Protein AF-A0A0C2G3R5-F1 (afdb_monomer)

Radius of gyration: 17.27 Å; Cα contacts (8 Å, |Δi|>4): 329; chains: 1; bounding box: 40×36×44 Å

Mean predicted aligned error: 4.98 Å

Structure (mmCIF, N/CA/C/O backbone):
data_AF-A0A0C2G3R5-F1
#
_entry.id   AF-A0A0C2G3R5-F1
#
loop_
_atom_site.group_PDB
_atom_site.id
_atom_site.type_symbol
_atom_site.label_atom_id
_atom_site.label_alt_id
_atom_site.label_comp_id
_atom_site.label_asym_id
_atom_site.label_entity_id
_atom_site.label_seq_id
_atom_site.pdbx_PDB_ins_code
_atom_site.Cartn_x
_atom_site.Cartn_y
_atom_site.Cartn_z
_atom_site.occupancy
_atom_site.B_iso_or_equiv
_atom_site.auth_seq_id
_atom_site.auth_comp_id
_atom_site.auth_asym_id
_atom_site.auth_atom_id
_atom_site.pdbx_PDB_model_num
ATOM 1 N N . LYS A 1 1 ? -15.998 -5.577 14.476 1.00 78.06 1 LYS A N 1
ATOM 2 C CA . LYS A 1 1 ? -16.628 -5.093 13.221 1.00 78.06 1 LYS A CA 1
ATOM 3 C C . LYS A 1 1 ? -17.111 -3.684 13.505 1.00 78.06 1 LYS A C 1
ATOM 5 O O . LYS A 1 1 ? -17.835 -3.526 14.476 1.00 78.06 1 LYS A O 1
ATOM 10 N N . ILE A 1 2 ? -16.675 -2.703 12.723 1.00 88.25 2 ILE A N 1
ATOM 11 C CA . ILE A 1 2 ? -17.087 -1.300 12.835 1.00 88.25 2 ILE A CA 1
ATOM 12 C C . ILE A 1 2 ? -17.845 -0.953 11.552 1.00 88.25 2 ILE A C 1
ATOM 14 O O . ILE A 1 2 ? -17.396 -1.318 10.465 1.00 88.25 2 ILE A O 1
ATOM 18 N N . THR A 1 3 ? -19.004 -0.310 11.673 1.00 92.25 3 THR A N 1
ATOM 19 C CA . THR A 1 3 ? -19.768 0.191 10.521 1.00 92.25 3 THR A CA 1
ATOM 20 C C . THR A 1 3 ? -19.344 1.626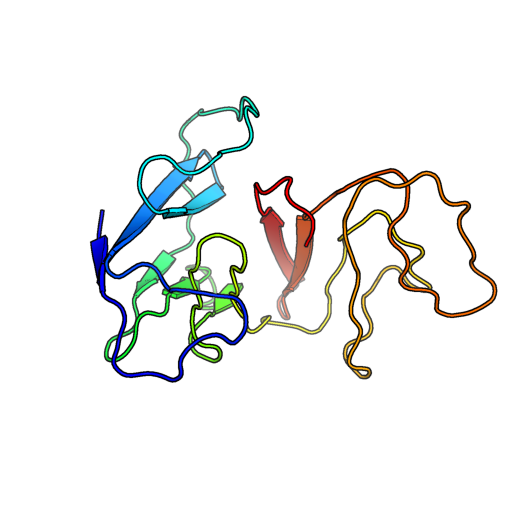 10.251 1.00 92.25 3 THR A C 1
ATOM 22 O O . THR A 1 3 ? -19.385 2.461 11.150 1.00 92.25 3 THR A O 1
ATOM 25 N N . LEU A 1 4 ? -18.937 1.906 9.018 1.00 91.94 4 LEU A N 1
ATOM 26 C CA . LEU A 1 4 ? -18.517 3.225 8.568 1.00 91.94 4 LEU A CA 1
ATOM 27 C C . LEU A 1 4 ? -19.568 3.783 7.620 1.00 91.94 4 LEU A C 1
ATOM 29 O O . LEU A 1 4 ? -20.083 3.071 6.756 1.00 91.94 4 LEU A O 1
ATOM 33 N N . ARG A 1 5 ? -19.864 5.070 7.776 1.00 92.19 5 ARG A N 1
ATOM 34 C CA . ARG A 1 5 ? -20.800 5.800 6.925 1.00 92.19 5 ARG A CA 1
ATOM 35 C C . ARG A 1 5 ? -20.056 6.861 6.148 1.00 92.19 5 ARG A C 1
ATOM 37 O O . ARG A 1 5 ? -19.157 7.508 6.688 1.00 92.19 5 ARG A O 1
ATOM 44 N N . LYS A 1 6 ? -20.447 7.049 4.890 1.00 89.38 6 LYS A N 1
ATOM 45 C CA . LYS A 1 6 ? -19.892 8.119 4.067 1.00 89.38 6 LYS A CA 1
ATOM 46 C C . LYS A 1 6 ? -20.163 9.474 4.731 1.00 89.38 6 LYS A C 1
ATOM 48 O O . LYS A 1 6 ? -21.294 9.766 5.114 1.00 89.38 6 LYS A O 1
ATOM 53 N N . ASN A 1 7 ? -19.127 10.298 4.859 1.00 89.31 7 ASN A N 1
ATOM 54 C CA . ASN A 1 7 ? -19.266 11.677 5.316 1.00 89.31 7 ASN A CA 1
ATOM 55 C C . ASN A 1 7 ? -19.792 12.588 4.185 1.00 89.31 7 ASN A C 1
ATOM 57 O O . ASN A 1 7 ? -19.931 12.176 3.032 1.00 89.31 7 ASN A O 1
ATOM 61 N N . ASN A 1 8 ? -20.025 13.864 4.497 1.00 86.81 8 ASN A N 1
ATOM 62 C CA . ASN A 1 8 ? -20.408 14.884 3.510 1.00 86.81 8 ASN A CA 1
ATOM 63 C C . ASN A 1 8 ? -19.211 15.396 2.678 1.00 86.81 8 ASN A C 1
ATOM 65 O O . ASN A 1 8 ? -19.216 16.535 2.215 1.00 86.81 8 ASN A O 1
ATOM 69 N N . GLY A 1 9 ? -18.164 14.579 2.527 1.00 81.75 9 GLY A N 1
ATOM 70 C CA . GLY A 1 9 ? -16.986 14.895 1.731 1.00 81.75 9 GLY A CA 1
ATOM 71 C C . GLY A 1 9 ? -17.272 14.947 0.224 1.00 81.75 9 GLY A C 1
ATOM 72 O O . GLY A 1 9 ? -18.385 14.643 -0.225 1.00 81.75 9 GLY A O 1
ATOM 73 N N . PRO A 1 10 ? -16.266 15.330 -0.581 1.00 81.50 10 PRO A N 1
ATOM 74 C CA . PRO A 1 10 ? -16.405 15.412 -2.029 1.00 81.50 10 PRO A CA 1
ATOM 75 C C . PRO A 1 10 ? -16.841 14.068 -2.627 1.00 81.50 10 PRO A C 1
ATOM 77 O O . PRO A 1 10 ? -16.466 12.995 -2.154 1.00 81.50 10 PRO A O 1
ATOM 80 N N . LYS A 1 11 ? -17.656 14.129 -3.685 1.00 80.38 11 LYS A N 1
ATOM 81 C CA . LYS A 1 11 ? -18.039 12.939 -4.455 1.00 80.38 11 LYS A CA 1
ATOM 82 C C . LYS A 1 11 ? -16.835 12.446 -5.255 1.00 80.38 11 LYS A C 1
ATOM 84 O O . LYS A 1 11 ? -16.093 13.263 -5.799 1.00 80.38 11 LYS A O 1
ATOM 89 N N . ASN A 1 12 ? -16.668 11.129 -5.357 1.00 83.12 12 ASN A N 1
ATOM 90 C CA . ASN A 1 12 ? -15.684 10.578 -6.282 1.00 83.12 12 ASN A CA 1
ATOM 91 C C . ASN A 1 12 ? -16.124 10.843 -7.750 1.00 83.12 12 ASN A C 1
ATOM 93 O O . ASN A 1 12 ? -17.327 10.913 -8.022 1.00 83.12 12 ASN A O 1
ATOM 97 N N . PRO A 1 13 ? -15.185 10.993 -8.699 1.00 80.94 13 PRO A N 1
ATOM 98 C CA . PRO A 1 13 ? -15.502 11.254 -10.107 1.00 80.94 13 PRO A CA 1
ATOM 99 C C . PRO A 1 13 ? -15.892 10.013 -10.940 1.00 80.94 13 PRO A C 1
ATOM 101 O O . PRO A 1 13 ? -16.225 10.165 -12.112 1.00 80.94 13 PRO A O 1
ATOM 104 N N . TRP A 1 14 ? -15.874 8.801 -10.377 1.00 84.62 14 TRP A N 1
ATOM 105 C CA . TRP A 1 14 ? -16.023 7.525 -11.100 1.00 84.62 14 TRP A CA 1
ATOM 106 C C . TRP A 1 14 ? -17.321 6.755 -10.801 1.00 84.62 14 TRP A C 1
ATOM 108 O O . TRP A 1 14 ? -17.512 5.657 -11.324 1.00 84.62 14 TRP A O 1
ATOM 118 N N . GLY A 1 15 ? -18.234 7.307 -9.996 1.00 82.50 15 GLY A N 1
ATOM 119 C CA . GLY A 1 15 ? -19.555 6.722 -9.763 1.00 82.50 15 GLY A CA 1
ATOM 120 C C . GLY A 1 15 ? -20.127 6.992 -8.375 1.00 82.50 15 GLY A C 1
ATOM 121 O O . GLY A 1 15 ? -19.687 7.878 -7.645 1.00 82.50 15 GLY A O 1
ATOM 122 N N . GLN A 1 16 ? -21.145 6.218 -8.002 1.00 88.00 16 GLN A N 1
ATOM 123 C CA . GLN A 1 16 ? -21.774 6.326 -6.691 1.00 88.00 16 GLN A CA 1
ATOM 124 C C . GLN A 1 16 ? -20.922 5.632 -5.618 1.00 88.00 16 GLN A C 1
ATOM 126 O O . GLN A 1 16 ? -20.550 4.467 -5.752 1.00 88.00 16 GLN A O 1
ATOM 131 N N . ASP A 1 17 ? -20.620 6.363 -4.545 1.00 88.69 17 ASP A N 1
ATOM 132 C CA . ASP A 1 17 ? -19.994 5.804 -3.346 1.00 88.69 17 ASP A CA 1
ATOM 133 C C . ASP A 1 17 ? -20.962 4.895 -2.584 1.00 88.69 17 ASP A C 1
ATOM 135 O O . ASP A 1 17 ? -22.173 5.138 -2.553 1.00 88.69 17 ASP A O 1
ATOM 139 N N . TYR A 1 18 ? -20.413 3.903 -1.888 1.00 90.19 18 TYR A N 1
ATOM 140 C CA . TYR A 1 18 ? -21.188 3.128 -0.927 1.00 90.19 18 TYR A CA 1
ATOM 141 C C . TYR A 1 18 ? -21.602 4.004 0.261 1.00 90.19 18 TYR A C 1
ATOM 143 O O . TYR A 1 18 ? -20.793 4.745 0.821 1.00 90.19 18 TYR A O 1
ATOM 151 N N . GLY A 1 19 ? -22.877 3.918 0.655 1.00 88.19 19 GLY A N 1
ATOM 152 C CA . GLY A 1 19 ? -23.398 4.650 1.814 1.00 88.19 19 GLY A CA 1
ATOM 153 C C . GLY A 1 19 ? -22.888 4.089 3.143 1.00 88.19 19 GLY A C 1
ATOM 154 O O . GLY A 1 19 ? -22.539 4.854 4.044 1.00 88.19 19 GLY A O 1
ATOM 155 N N . GLU A 1 20 ? -22.797 2.760 3.232 1.00 93.38 20 GLU A N 1
ATOM 156 C CA . GLU A 1 20 ? -22.275 2.035 4.388 1.00 93.38 20 GLU A CA 1
ATOM 157 C C . GLU A 1 20 ? -21.224 1.012 3.944 1.00 93.38 20 GLU A C 1
ATOM 159 O O . GLU A 1 20 ? -21.411 0.291 2.962 1.00 93.38 20 GLU A O 1
ATOM 164 N N . ILE A 1 21 ? -20.117 0.953 4.682 1.00 94.94 21 ILE A N 1
ATOM 165 C CA . ILE A 1 21 ? -19.050 -0.041 4.522 1.00 94.94 21 ILE A CA 1
ATOM 166 C C . ILE A 1 21 ? -18.646 -0.571 5.900 1.00 94.94 21 ILE A C 1
ATOM 168 O O . ILE A 1 21 ? -18.960 0.018 6.936 1.00 94.94 21 ILE A O 1
ATOM 172 N N . TYR A 1 22 ? -17.924 -1.683 5.932 1.00 95.25 22 TYR A N 1
ATOM 173 C CA . TYR A 1 22 ? -17.529 -2.351 7.165 1.00 95.25 22 TYR A CA 1
ATOM 174 C C . TYR A 1 22 ? -16.019 -2.440 7.287 1.00 95.25 22 TYR A C 1
ATOM 176 O O . TYR A 1 22 ? -15.317 -2.785 6.340 1.00 95.25 22 TYR A O 1
ATOM 184 N N . PHE A 1 23 ? -15.538 -2.212 8.501 1.00 94.12 23 PHE A N 1
ATOM 185 C CA . PHE A 1 23 ? -14.148 -2.375 8.887 1.00 94.12 23 PHE A CA 1
ATOM 186 C C . PHE A 1 23 ? -14.000 -3.535 9.873 1.00 94.12 23 PHE A C 1
ATOM 188 O O . PHE A 1 23 ? -14.761 -3.680 10.843 1.00 94.12 23 PHE A O 1
ATOM 195 N N . LYS A 1 24 ? -13.025 -4.404 9.614 1.00 92.75 24 LYS A N 1
ATOM 196 C CA . LYS A 1 24 ? -12.669 -5.533 10.473 1.00 92.75 24 LYS A CA 1
ATOM 197 C C . LYS A 1 24 ? -11.153 -5.673 10.520 1.00 92.75 24 LYS A C 1
ATOM 199 O O . LYS A 1 24 ? -10.494 -5.595 9.490 1.00 92.75 24 LYS A O 1
ATOM 204 N N . SER A 1 25 ? -10.634 -5.963 11.705 1.00 90.50 25 SER A N 1
ATOM 205 C CA . SER A 1 25 ? -9.269 -6.428 11.906 1.00 90.50 25 SER A CA 1
ATOM 206 C C . SER A 1 25 ? -9.269 -7.830 12.516 1.00 90.50 25 SER A C 1
ATOM 208 O O . SER A 1 25 ? -10.212 -8.232 13.206 1.00 90.50 25 SER A O 1
ATOM 210 N N . SER A 1 26 ? -8.233 -8.600 12.212 1.00 87.62 26 SER A N 1
ATOM 211 C CA . SER A 1 26 ? -7.969 -9.920 12.789 1.00 87.62 26 SER A CA 1
ATOM 212 C C . SER A 1 26 ? -6.481 -10.228 12.711 1.00 87.62 26 SER A C 1
ATOM 214 O O . SER A 1 26 ? -5.800 -9.738 11.816 1.00 87.62 26 SER A O 1
ATOM 216 N N . PHE A 1 27 ? -5.978 -11.065 13.610 1.00 83.31 27 PHE A N 1
ATOM 217 C CA . PHE A 1 27 ? -4.602 -11.549 13.544 1.00 83.31 27 PHE A CA 1
ATOM 218 C C . PHE A 1 27 ? -4.544 -12.877 12.788 1.00 83.31 27 PHE A C 1
ATOM 220 O O . PHE A 1 27 ? -5.339 -13.781 13.043 1.00 83.31 27 PHE A O 1
ATOM 227 N N . ILE A 1 28 ? -3.610 -12.972 11.845 1.00 77.62 28 ILE A N 1
ATOM 228 C CA . ILE A 1 28 ? -3.265 -14.186 11.109 1.00 77.62 28 ILE A CA 1
ATOM 229 C C . ILE A 1 28 ? -1.792 -14.433 11.384 1.00 77.62 28 ILE A C 1
ATOM 231 O O . ILE A 1 28 ? -0.914 -13.830 10.769 1.00 77.62 28 ILE A O 1
ATOM 235 N N . GLY A 1 29 ? -1.491 -15.279 12.356 1.00 76.50 29 GLY A N 1
ATOM 236 C CA . GLY A 1 29 ? -0.108 -15.416 12.768 1.00 76.50 29 GLY A CA 1
ATOM 237 C C . GLY A 1 29 ? 0.470 -14.098 13.323 1.00 76.50 29 GLY A C 1
ATOM 238 O O . GLY A 1 29 ? -0.210 -13.293 13.951 1.00 76.50 29 GLY A O 1
ATOM 239 N N . LYS A 1 30 ? 1.722 -13.804 12.966 1.00 76.81 30 LYS A N 1
ATOM 240 C CA . LYS A 1 30 ? 2.369 -12.510 13.246 1.00 76.81 30 LYS A CA 1
ATOM 241 C C . LYS A 1 30 ? 1.880 -11.369 12.338 1.00 76.81 30 LYS A C 1
ATOM 243 O O . LYS A 1 30 ? 2.458 -10.286 12.360 1.00 76.81 30 LYS A O 1
ATOM 248 N N . THR A 1 31 ? 0.850 -11.595 11.527 1.00 84.62 31 THR A N 1
ATOM 249 C CA . THR A 1 31 ? 0.325 -10.622 10.569 1.00 84.62 31 THR A CA 1
ATOM 250 C C . THR A 1 31 ? -0.980 -10.027 11.080 1.00 84.62 31 THR A C 1
ATOM 252 O O . THR A 1 31 ? -1.926 -10.740 11.411 1.00 84.62 31 THR A O 1
ATOM 255 N N . LEU A 1 32 ? -1.058 -8.699 11.103 1.00 89.38 32 LEU A N 1
ATOM 256 C CA . LEU A 1 32 ? -2.319 -7.991 11.282 1.00 89.38 32 LEU A CA 1
ATOM 257 C C . LEU A 1 32 ? -3.047 -7.935 9.933 1.00 89.38 32 LEU A C 1
ATOM 259 O O . LEU A 1 32 ? -2.568 -7.313 8.987 1.00 89.38 32 LEU A O 1
ATOM 263 N N . ASN A 1 33 ? -4.207 -8.577 9.843 1.00 90.62 33 ASN A N 1
ATOM 264 C CA . ASN A 1 33 ? -5.102 -8.457 8.702 1.00 90.62 33 ASN A CA 1
ATOM 265 C C . ASN A 1 33 ? -6.132 -7.357 8.974 1.00 90.62 33 ASN A C 1
ATOM 267 O O . ASN A 1 33 ? -6.860 -7.408 9.966 1.00 90.62 33 ASN A O 1
ATOM 271 N N . VAL A 1 34 ? -6.195 -6.379 8.075 1.00 92.69 34 VAL A N 1
ATOM 272 C CA . VAL A 1 34 ? -7.187 -5.303 8.082 1.00 92.69 34 VAL A CA 1
ATOM 273 C C . VAL A 1 34 ? -8.003 -5.403 6.802 1.00 92.69 34 VAL A C 1
ATOM 275 O O . VAL A 1 34 ? -7.444 -5.503 5.712 1.00 92.69 34 VAL A O 1
ATOM 278 N N . LYS A 1 35 ? -9.330 -5.372 6.931 1.00 94.00 35 LYS A N 1
ATOM 279 C CA . LYS A 1 35 ? -10.266 -5.493 5.816 1.00 94.00 35 LYS A CA 1
ATOM 280 C C . LYS A 1 35 ? -11.329 -4.401 5.881 1.00 94.00 35 LYS A C 1
ATOM 282 O O . LYS A 1 35 ? -12.049 -4.286 6.875 1.00 94.00 35 LYS A O 1
ATOM 287 N N . ILE A 1 36 ? -11.455 -3.660 4.780 1.00 95.25 36 ILE A N 1
ATOM 288 C CA . ILE A 1 36 ? -12.557 -2.733 4.500 1.00 95.25 36 ILE A CA 1
ATOM 289 C C . ILE A 1 36 ? -13.393 -3.348 3.378 1.00 95.25 36 ILE A C 1
ATOM 291 O O . ILE A 1 36 ? -12.862 -3.641 2.306 1.00 95.25 36 ILE A O 1
ATOM 295 N N . TYR A 1 37 ? -14.681 -3.581 3.616 1.00 95.12 37 TYR A N 1
ATOM 296 C CA . TYR A 1 37 ? -15.544 -4.283 2.665 1.00 95.12 37 TYR A CA 1
ATOM 297 C C . TYR A 1 37 ? -16.977 -3.749 2.657 1.00 95.12 37 TYR A C 1
ATOM 299 O O . TYR A 1 37 ? -17.467 -3.242 3.663 1.00 95.12 37 TYR A O 1
ATOM 307 N N . ALA A 1 38 ? -17.655 -3.915 1.524 1.00 94.44 38 ALA A N 1
ATOM 308 C CA . ALA A 1 38 ? -19.110 -3.855 1.411 1.00 94.44 38 ALA A CA 1
ATOM 309 C C . ALA A 1 38 ? -19.645 -5.265 1.109 1.00 94.44 38 ALA A C 1
ATOM 311 O O . ALA A 1 38 ? -18.880 -6.149 0.715 1.00 94.44 38 ALA A O 1
ATOM 312 N N . GLU A 1 39 ? -20.939 -5.498 1.320 1.00 91.94 39 GLU A N 1
ATOM 313 C CA . GLU A 1 39 ? -21.539 -6.809 1.047 1.00 91.94 39 GLU A CA 1
ATOM 314 C C . GLU A 1 39 ? -21.504 -7.147 -0.449 1.00 91.94 39 GLU A C 1
ATOM 316 O O . GLU A 1 39 ? -21.560 -6.260 -1.301 1.00 91.94 39 GLU A O 1
ATOM 321 N N . ASN A 1 40 ? -21.423 -8.444 -0.760 1.00 90.44 40 ASN A N 1
ATOM 322 C CA . ASN A 1 40 ? -21.496 -8.990 -2.121 1.00 90.44 40 ASN A CA 1
ATOM 323 C C . ASN A 1 40 ? -20.435 -8.462 -3.105 1.00 90.44 40 ASN A C 1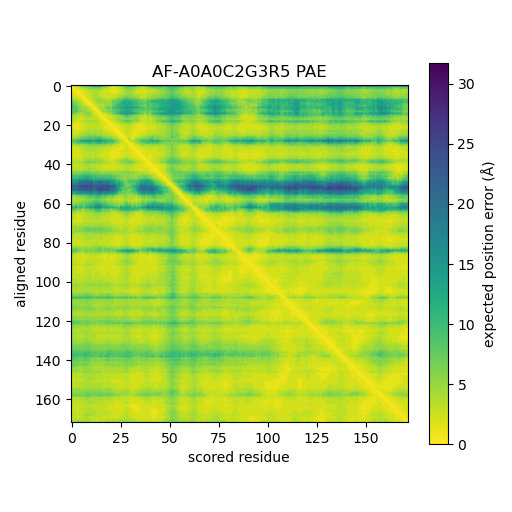
ATOM 325 O O . ASN A 1 40 ? -20.644 -8.493 -4.317 1.00 90.44 40 ASN A O 1
ATOM 329 N N . ARG A 1 41 ? -19.285 -7.988 -2.610 1.00 94.06 41 ARG A N 1
ATOM 330 C CA . ARG A 1 41 ? -18.143 -7.631 -3.460 1.00 94.06 41 ARG A CA 1
ATOM 331 C C . ARG A 1 41 ? -17.261 -8.840 -3.744 1.00 94.06 41 ARG A C 1
ATOM 333 O O . ARG A 1 41 ? -17.163 -9.759 -2.936 1.00 94.06 41 ARG A O 1
ATOM 340 N N . PHE A 1 42 ? -16.601 -8.810 -4.897 1.00 95.56 42 PHE A N 1
ATOM 341 C CA . PHE A 1 42 ? -15.611 -9.815 -5.259 1.00 95.56 42 PHE A CA 1
ATOM 342 C C . PHE A 1 42 ? -14.434 -9.804 -4.274 1.00 95.56 42 PHE A C 1
ATOM 344 O O . PHE A 1 42 ? -13.872 -8.749 -3.973 1.00 95.56 42 PHE A O 1
ATOM 351 N N . GLU A 1 43 ? -14.041 -10.993 -3.825 1.00 94.81 43 GLU A N 1
ATOM 352 C CA . GLU A 1 43 ? -12.843 -11.228 -3.026 1.00 94.81 43 GLU A CA 1
ATOM 353 C C . GLU A 1 43 ? -11.976 -12.276 -3.732 1.00 94.81 43 GLU A C 1
ATOM 355 O O . GLU A 1 43 ? -12.512 -13.306 -4.153 1.00 94.81 43 GLU A O 1
ATOM 360 N N . PRO A 1 44 ? -10.655 -12.053 -3.870 1.00 94.12 44 PRO A N 1
ATOM 361 C CA . PRO A 1 44 ? -9.780 -13.035 -4.495 1.00 94.12 44 PRO A CA 1
ATOM 362 C C . PRO A 1 44 ? -9.850 -14.391 -3.767 1.00 94.12 44 PRO A C 1
ATOM 364 O O . PRO A 1 44 ? -9.629 -14.431 -2.552 1.00 94.12 44 PRO A O 1
ATOM 367 N N . PRO A 1 45 ? -10.114 -15.509 -4.472 1.00 92.12 45 PRO A N 1
ATOM 368 C CA . PRO A 1 45 ? -10.206 -16.838 -3.870 1.00 92.12 45 PRO A CA 1
ATOM 369 C C . PRO A 1 45 ? -8.806 -17.416 -3.606 1.00 92.12 45 PRO A C 1
ATOM 371 O O . PRO A 1 45 ? -8.399 -18.407 -4.208 1.00 92.12 45 PRO A O 1
ATOM 374 N N . LEU A 1 46 ? -8.042 -16.769 -2.723 1.00 87.06 46 LEU A N 1
ATOM 375 C CA . LEU A 1 46 ? -6.690 -17.181 -2.353 1.00 87.06 46 LEU A CA 1
ATOM 376 C C . LEU A 1 46 ? -6.703 -17.830 -0.958 1.00 87.06 46 LEU A C 1
ATOM 378 O O . LEU A 1 46 ? -6.972 -17.136 0.027 1.00 87.06 46 LEU A O 1
ATOM 382 N N . PRO A 1 47 ? -6.401 -19.136 -0.832 1.00 83.62 47 PRO A N 1
ATOM 383 C CA . PRO A 1 47 ? -6.304 -19.779 0.471 1.00 83.62 47 PRO A CA 1
ATOM 384 C C . PRO A 1 47 ? -5.050 -19.284 1.199 1.00 83.62 47 PRO A C 1
ATOM 386 O O . PRO A 1 47 ? -3.930 -19.677 0.877 1.00 83.62 47 PRO A O 1
ATOM 389 N N . LEU A 1 48 ? -5.236 -18.414 2.192 1.00 81.12 48 LEU A N 1
ATOM 390 C CA . LEU A 1 48 ? -4.163 -17.981 3.085 1.00 81.12 48 LEU A CA 1
ATOM 391 C C . LEU A 1 48 ? -4.117 -18.872 4.338 1.00 81.12 48 LEU A C 1
ATOM 393 O O . LEU A 1 48 ? -5.169 -19.253 4.861 1.00 81.12 48 LEU A O 1
ATOM 397 N N . PRO A 1 49 ? -2.918 -19.222 4.840 1.00 74.75 49 PRO A N 1
ATOM 398 C CA . PRO A 1 49 ? -2.786 -20.022 6.051 1.00 74.75 49 PRO A CA 1
ATOM 399 C C . PRO A 1 49 ? -3.343 -19.258 7.259 1.00 74.75 49 PRO A C 1
ATOM 401 O O . PRO A 1 49 ? -2.836 -18.205 7.629 1.00 74.75 49 PRO A O 1
ATOM 404 N N . ASN A 1 50 ? -4.367 -19.821 7.902 1.00 66.50 50 ASN A N 1
ATOM 405 C CA . ASN A 1 50 ? -5.085 -19.208 9.026 1.00 66.50 50 ASN A CA 1
ATOM 406 C C . ASN A 1 50 ? -4.592 -19.705 10.394 1.00 66.50 50 ASN A C 1
ATOM 408 O O . ASN A 1 50 ? -5.396 -19.920 11.298 1.00 66.50 50 ASN A O 1
ATOM 412 N N . ILE A 1 51 ? -3.286 -19.938 10.554 1.00 69.69 51 ILE A N 1
ATOM 413 C CA . ILE A 1 51 ? -2.736 -20.419 11.829 1.00 69.69 51 ILE A CA 1
ATOM 414 C C . ILE A 1 51 ? -2.562 -19.215 12.769 1.00 69.69 51 ILE A C 1
ATOM 416 O O . ILE A 1 51 ? -1.730 -18.348 12.483 1.00 69.69 51 ILE A O 1
ATOM 420 N N . PRO A 1 52 ? -3.314 -19.121 13.882 1.00 57.00 52 PRO A N 1
ATOM 421 C CA . PRO A 1 52 ? -3.216 -17.985 14.787 1.00 57.00 52 PRO A CA 1
ATOM 422 C C . PRO A 1 52 ? -1.887 -18.028 15.548 1.00 57.00 52 PRO A C 1
ATOM 424 O O . PRO A 1 52 ? -1.559 -19.007 16.211 1.00 57.00 52 PRO A O 1
ATOM 427 N N . THR A 1 53 ? -1.131 -16.942 15.464 1.00 59.19 53 THR A N 1
ATOM 428 C CA . THR A 1 53 ? -0.094 -16.548 16.423 1.00 59.19 53 THR A CA 1
ATOM 429 C C . THR A 1 53 ? -0.322 -15.066 16.717 1.00 59.19 53 THR A C 1
ATOM 431 O O . THR A 1 53 ? -1.241 -14.466 16.159 1.00 59.19 53 THR A O 1
ATOM 434 N N . GLU A 1 54 ? 0.426 -14.483 17.643 1.00 64.06 54 GLU A N 1
ATOM 435 C CA . GLU A 1 54 ? 0.212 -13.097 18.057 1.00 64.06 54 GLU A CA 1
ATOM 436 C C . GLU A 1 54 ? 1.224 -12.172 17.367 1.00 64.06 54 GLU A C 1
ATOM 438 O O . GLU A 1 54 ? 2.430 -12.440 17.362 1.00 64.06 54 GLU A O 1
ATOM 443 N N . SER A 1 55 ? 0.739 -11.070 16.784 1.00 70.88 55 SER A N 1
ATOM 444 C CA . SER A 1 55 ? 1.583 -9.915 16.464 1.00 70.88 55 SER A CA 1
ATOM 445 C C . SER A 1 55 ? 1.640 -8.982 17.670 1.00 70.88 55 SER A C 1
ATOM 447 O O . SER A 1 55 ? 0.661 -8.832 18.398 1.00 70.88 55 SER A O 1
ATOM 449 N N . SER A 1 56 ? 2.779 -8.324 17.868 1.00 77.56 56 SER A N 1
ATOM 450 C CA . SER A 1 56 ? 2.926 -7.281 18.884 1.00 77.56 56 SER A CA 1
ATOM 451 C C . SER A 1 56 ? 2.479 -5.900 18.397 1.00 77.56 56 SER A C 1
ATOM 453 O O . SER A 1 56 ? 2.501 -4.960 19.190 1.00 77.56 56 SER A O 1
ATOM 455 N N . ASP A 1 57 ? 2.086 -5.756 17.130 1.00 85.12 57 ASP A N 1
ATOM 456 C CA . ASP A 1 57 ? 1.662 -4.479 16.557 1.00 85.12 57 ASP A CA 1
ATOM 457 C C . ASP A 1 57 ? 0.254 -4.078 17.030 1.00 85.12 57 ASP A C 1
ATOM 459 O O . ASP A 1 57 ? -0.631 -4.910 17.235 1.00 85.12 57 ASP A O 1
ATOM 463 N N . GLN A 1 58 ? 0.047 -2.775 17.206 1.00 87.81 58 GLN A N 1
ATOM 464 C CA . GLN A 1 58 ? -1.178 -2.180 17.730 1.00 87.81 58 GLN A CA 1
ATOM 465 C C . GLN A 1 58 ? -1.935 -1.450 16.619 1.00 87.81 58 GLN A C 1
ATOM 467 O O . GLN A 1 58 ? -1.344 -0.684 15.860 1.00 87.81 58 GLN A O 1
ATOM 472 N N . LEU A 1 59 ? -3.248 -1.663 16.551 1.00 90.75 59 LEU A N 1
ATOM 473 C CA . LEU A 1 59 ? -4.157 -0.904 15.696 1.00 90.75 59 LEU A CA 1
ATOM 474 C C . LEU A 1 59 ? -4.821 0.203 16.523 1.00 90.75 59 LEU A C 1
ATOM 476 O O . LEU A 1 59 ? -5.369 -0.072 17.590 1.00 90.75 59 LEU A O 1
ATOM 480 N N . GLU A 1 60 ? -4.772 1.433 16.028 1.00 90.44 60 GLU A N 1
ATOM 481 C CA . GLU A 1 60 ? -5.451 2.593 16.603 1.00 90.44 60 GLU A CA 1
ATOM 482 C C . GLU A 1 60 ? -6.392 3.215 15.570 1.00 90.44 60 GLU A C 1
ATOM 484 O O . GLU A 1 60 ? -5.999 3.415 14.420 1.00 90.44 60 GLU A O 1
ATOM 489 N N . ASP A 1 61 ? -7.606 3.559 15.994 1.00 86.00 61 ASP A N 1
ATOM 490 C CA . ASP A 1 61 ? -8.595 4.246 15.163 1.00 86.00 61 ASP A CA 1
ATOM 491 C C . ASP A 1 61 ? -8.546 5.767 15.415 1.00 86.00 61 ASP A C 1
ATOM 493 O O . ASP A 1 61 ? -8.292 6.223 16.533 1.00 86.00 61 ASP A O 1
ATOM 497 N N . GLY A 1 62 ? -8.773 6.566 14.370 1.00 78.31 62 GLY A N 1
ATOM 498 C CA . GLY A 1 62 ? -8.846 8.027 14.452 1.00 78.31 62 GLY A CA 1
ATOM 499 C C . GLY A 1 62 ? -10.136 8.539 15.106 1.00 78.31 62 GLY A C 1
ATOM 500 O O . GLY A 1 62 ? -11.158 7.857 15.110 1.00 78.31 62 GLY A O 1
ATOM 501 N N . SER A 1 63 ? -10.094 9.760 15.654 1.00 71.69 63 SER A N 1
ATOM 502 C CA . SER A 1 63 ? -11.174 10.308 16.491 1.00 71.69 63 SER A CA 1
ATOM 503 C C . SER A 1 63 ? -12.273 11.074 15.743 1.00 71.69 63 SER A C 1
ATOM 505 O O . SER A 1 63 ? -13.421 11.027 16.169 1.00 71.69 63 SER A O 1
ATOM 507 N N . GLU A 1 64 ? -11.947 11.806 14.671 1.00 76.94 64 GLU A N 1
ATOM 508 C CA . GLU A 1 64 ? -12.892 12.731 14.005 1.00 76.94 64 GLU A CA 1
ATOM 509 C C . GLU A 1 64 ? -13.362 12.230 12.631 1.00 76.94 64 GLU A C 1
ATOM 511 O O . GLU A 1 64 ? -14.554 12.234 12.328 1.00 76.94 64 GLU A O 1
ATOM 516 N N . PHE A 1 65 ? -12.433 11.728 11.814 1.00 84.81 65 PHE A N 1
ATOM 517 C CA . PHE A 1 65 ? -12.716 11.073 10.539 1.00 84.81 65 PHE A CA 1
ATOM 518 C C . PHE A 1 65 ? -12.154 9.658 10.551 1.00 84.81 65 PHE A C 1
ATOM 520 O O . PHE A 1 65 ? -11.143 9.392 11.212 1.00 84.81 65 PHE A O 1
ATOM 527 N N . PHE A 1 66 ? -12.784 8.759 9.787 1.00 89.44 66 PHE A N 1
ATOM 528 C CA . PHE A 1 66 ? -12.288 7.395 9.679 1.00 89.44 66 PHE A CA 1
ATOM 529 C C . PHE A 1 66 ? -10.858 7.396 9.139 1.00 89.44 66 PHE A C 1
ATOM 531 O O . PHE A 1 66 ? -10.590 7.775 8.000 1.00 89.44 66 PHE A O 1
ATOM 538 N N . SER A 1 67 ? -9.953 6.950 9.992 1.00 92.50 67 SER A N 1
ATOM 539 C CA . SER A 1 67 ? -8.561 6.673 9.697 1.00 92.50 67 SER A CA 1
ATOM 540 C C . SER A 1 67 ? -8.106 5.602 10.673 1.00 92.50 67 SER A C 1
ATOM 542 O O . SER A 1 67 ? -8.677 5.468 11.757 1.00 92.50 67 SER A O 1
ATOM 544 N N . PHE A 1 68 ? -7.099 4.830 10.291 1.00 93.81 68 PHE A N 1
ATOM 545 C CA . PHE A 1 68 ? -6.473 3.890 11.200 1.00 93.81 68 PHE A CA 1
ATOM 546 C C . PHE A 1 68 ? -4.960 3.984 11.087 1.00 93.81 68 PHE A C 1
ATOM 548 O O . PHE A 1 68 ? -4.397 4.322 10.040 1.00 93.81 68 PHE A O 1
ATOM 555 N N . VAL A 1 69 ? -4.306 3.688 12.201 1.00 95.06 69 VAL A N 1
ATOM 556 C CA . VAL A 1 69 ? -2.859 3.673 12.314 1.00 95.06 69 VAL A CA 1
ATOM 557 C C . VAL A 1 69 ? -2.434 2.327 12.872 1.00 95.06 69 VAL A C 1
ATOM 559 O O . VAL A 1 69 ? -2.853 1.929 13.956 1.00 95.06 69 VAL A O 1
ATOM 562 N N . VAL A 1 70 ? -1.571 1.631 12.141 1.00 94.69 70 VAL A N 1
ATOM 563 C CA . VAL A 1 70 ? -0.863 0.455 12.646 1.00 94.69 70 VAL A CA 1
ATOM 564 C C . VAL A 1 70 ? 0.465 0.923 13.220 1.00 94.69 70 VAL A C 1
ATOM 566 O O . VAL A 1 70 ? 1.265 1.539 12.512 1.00 94.69 70 VAL A O 1
ATOM 569 N N . LYS A 1 71 ? 0.711 0.642 14.498 1.00 94.44 71 LYS A N 1
ATOM 570 C CA . LYS A 1 71 ? 1.936 1.023 15.203 1.00 94.44 71 LYS A CA 1
ATOM 571 C C . LYS A 1 71 ? 2.691 -0.185 15.724 1.00 94.44 71 LYS A C 1
ATOM 573 O O . LYS A 1 71 ? 2.114 -1.101 16.303 1.00 94.44 71 LYS A O 1
ATOM 578 N N . ARG A 1 72 ? 4.014 -0.126 15.623 1.00 93.06 72 ARG A N 1
ATOM 579 C CA . ARG A 1 72 ? 4.907 -1.075 16.278 1.00 93.06 72 ARG A CA 1
ATOM 580 C C . ARG A 1 72 ? 4.975 -0.776 17.772 1.00 93.06 72 ARG A C 1
ATOM 582 O O . ARG A 1 72 ? 5.547 0.236 18.174 1.00 93.06 72 ARG A O 1
ATOM 589 N N . LYS A 1 73 ? 4.482 -1.683 18.618 1.00 91.25 73 LYS A N 1
ATOM 590 C CA . LYS A 1 73 ? 4.430 -1.484 20.081 1.00 91.25 73 LYS A CA 1
ATOM 591 C C . LYS A 1 73 ? 5.801 -1.267 20.726 1.00 91.25 73 LYS A C 1
ATOM 593 O O . LYS A 1 73 ? 5.910 -0.503 21.675 1.00 91.25 73 LYS A O 1
ATOM 598 N N . SER A 1 74 ? 6.856 -1.904 20.207 1.00 91.44 74 SER A N 1
ATOM 599 C CA . SER A 1 74 ? 8.202 -1.811 20.798 1.00 91.44 74 SER A CA 1
ATOM 600 C C . SER A 1 74 ? 8.855 -0.432 20.667 1.00 91.44 74 SER A C 1
ATOM 602 O O . SER A 1 74 ? 9.731 -0.102 21.454 1.00 91.44 74 SER A O 1
ATOM 604 N N . THR A 1 75 ? 8.512 0.325 19.623 1.00 92.38 75 THR A N 1
ATOM 605 C CA . THR A 1 75 ? 9.212 1.571 19.245 1.00 92.38 75 THR A CA 1
ATOM 606 C C . THR A 1 75 ? 8.273 2.760 19.120 1.00 92.38 75 THR A C 1
ATOM 608 O O . THR A 1 75 ? 8.733 3.893 19.060 1.00 92.38 75 THR A O 1
ATOM 611 N N . GLY A 1 76 ? 6.964 2.519 19.028 1.00 93.12 76 GLY A N 1
ATOM 612 C CA . GLY A 1 76 ? 5.980 3.539 18.681 1.00 93.12 76 GLY A CA 1
ATOM 613 C C . GLY A 1 76 ? 5.988 3.931 17.198 1.00 93.12 76 GLY A C 1
ATOM 614 O O . GLY A 1 76 ? 5.263 4.854 16.825 1.00 93.12 76 GLY A O 1
ATOM 615 N N . THR A 1 77 ? 6.770 3.256 16.340 1.00 94.88 77 THR A N 1
ATOM 616 C CA . THR A 1 77 ? 6.831 3.558 14.899 1.00 94.88 77 THR A CA 1
ATOM 617 C C . THR A 1 77 ? 5.457 3.355 14.263 1.00 94.88 77 THR A C 1
ATOM 619 O O . THR A 1 77 ? 4.862 2.287 14.402 1.00 94.88 77 THR A O 1
ATOM 622 N N . ARG A 1 78 ? 4.958 4.354 13.529 1.00 95.50 78 ARG A N 1
ATOM 623 C CA . ARG A 1 78 ? 3.734 4.237 12.724 1.00 95.50 78 ARG A CA 1
ATOM 624 C C . ARG A 1 78 ? 4.059 3.517 11.415 1.00 95.50 78 ARG A C 1
ATOM 626 O O . ARG A 1 78 ? 4.732 4.083 10.563 1.00 95.50 78 ARG A O 1
ATOM 633 N N . LEU A 1 79 ? 3.630 2.266 11.286 1.00 95.38 79 LEU A N 1
ATOM 634 C CA . LEU A 1 79 ? 3.931 1.398 10.144 1.00 95.38 79 LEU A CA 1
ATOM 635 C C . LEU A 1 79 ? 3.002 1.676 8.956 1.00 95.38 79 LEU A C 1
ATOM 637 O O . LEU A 1 79 ? 3.437 1.681 7.810 1.00 95.38 79 LEU A O 1
ATOM 641 N N . PHE A 1 80 ? 1.725 1.930 9.237 1.00 95.56 80 PHE A N 1
ATOM 642 C CA . PHE A 1 80 ? 0.715 2.240 8.230 1.00 95.56 80 PHE A CA 1
ATOM 643 C C . PHE A 1 80 ? -0.220 3.302 8.797 1.00 95.56 80 PHE A C 1
ATOM 645 O O . PHE A 1 80 ? -0.913 3.027 9.771 1.00 95.56 80 PHE A O 1
ATOM 652 N N . ASP A 1 81 ? -0.207 4.512 8.244 1.00 95.25 81 ASP A N 1
ATOM 653 C CA . ASP A 1 81 ? -0.938 5.661 8.790 1.00 95.25 81 ASP A CA 1
ATOM 654 C C . ASP A 1 81 ? -1.820 6.290 7.713 1.00 95.25 81 ASP A C 1
ATOM 656 O O . ASP A 1 81 ? -1.321 6.976 6.818 1.00 95.25 81 ASP A O 1
ATOM 660 N N . THR A 1 82 ? -3.133 6.072 7.813 1.00 95.00 82 THR A N 1
ATOM 661 C CA . THR A 1 82 ? -4.104 6.587 6.839 1.00 95.00 82 THR A CA 1
ATOM 662 C C . THR A 1 82 ? -4.669 7.957 7.197 1.00 95.00 82 THR A C 1
ATOM 664 O O . THR A 1 82 ? -5.607 8.411 6.552 1.00 95.00 82 THR A O 1
ATOM 667 N N . SER A 1 83 ? -4.151 8.632 8.225 1.00 90.88 83 SER A N 1
ATOM 668 C CA . SER A 1 83 ? -4.708 9.915 8.681 1.00 90.88 83 SER A CA 1
ATOM 669 C C . SER A 1 83 ? -4.550 11.055 7.669 1.00 90.88 83 SER A C 1
ATOM 671 O O . SER A 1 83 ? -5.287 12.035 7.736 1.00 90.88 83 SER A O 1
ATOM 673 N N . GLN A 1 84 ? -3.608 10.943 6.725 1.00 87.00 84 GLN A N 1
ATOM 674 C CA . GLN A 1 84 ? -3.319 12.007 5.759 1.00 87.00 84 GLN A CA 1
ATOM 675 C C . GLN A 1 84 ? -4.186 11.982 4.499 1.00 87.00 84 GLN A C 1
ATOM 677 O O . GLN A 1 84 ? -4.290 13.008 3.829 1.00 87.00 84 GLN A O 1
ATOM 682 N N . GLY A 1 85 ? -4.787 10.845 4.146 1.00 76.12 85 GLY A N 1
ATOM 683 C CA . GLY A 1 85 ? -5.595 10.742 2.935 1.00 76.12 85 GLY A CA 1
ATOM 684 C C . GLY A 1 85 ? -6.947 10.123 3.222 1.00 76.12 85 GLY A C 1
ATOM 685 O O . GLY A 1 85 ? -7.060 9.141 3.947 1.00 76.12 85 GLY A O 1
ATOM 686 N N . GLY A 1 86 ? -7.989 10.724 2.654 1.00 85.44 86 GLY A N 1
ATOM 687 C CA . GLY A 1 86 ? -9.342 10.202 2.776 1.00 85.44 86 GLY A CA 1
ATOM 688 C C . GLY A 1 86 ? -9.478 8.813 2.150 1.00 85.44 86 GLY A C 1
ATOM 689 O O . GLY A 1 86 ? -8.786 8.470 1.188 1.00 85.44 86 GLY A O 1
ATOM 690 N N . LEU A 1 87 ? -10.415 8.036 2.686 1.00 91.69 87 LEU A N 1
ATOM 691 C CA . LEU A 1 87 ? -10.867 6.781 2.099 1.00 91.69 87 LEU A CA 1
ATOM 692 C C . LEU A 1 87 ? -11.949 7.073 1.055 1.00 91.69 87 LEU A C 1
ATOM 694 O O . LEU A 1 87 ? -12.982 7.656 1.388 1.00 91.69 87 LEU A O 1
ATOM 698 N N . ILE A 1 88 ? -11.742 6.622 -0.182 1.00 92.69 88 ILE A N 1
ATOM 699 C CA . ILE A 1 88 ? -12.799 6.573 -1.202 1.00 92.69 88 ILE A CA 1
ATOM 700 C C . ILE A 1 88 ? -13.169 5.111 -1.414 1.00 92.69 88 ILE A C 1
ATOM 702 O O . ILE A 1 88 ? -12.295 4.272 -1.638 1.00 92.69 88 ILE A O 1
ATOM 706 N N . TYR A 1 89 ? -14.464 4.807 -1.339 1.00 93.75 89 TYR A N 1
ATOM 707 C CA . TYR A 1 89 ? -14.970 3.447 -1.476 1.00 93.75 89 TYR A CA 1
ATOM 708 C C . TYR A 1 89 ? -16.230 3.436 -2.351 1.00 93.75 89 TYR A C 1
ATOM 710 O O . TYR A 1 89 ? -17.346 3.685 -1.888 1.00 93.75 89 TYR A O 1
ATOM 718 N N . SER A 1 90 ? -16.038 3.137 -3.634 1.00 93.12 90 SER A N 1
ATOM 719 C CA . SER A 1 90 ? -17.095 3.026 -4.644 1.00 93.12 90 SER A CA 1
ATOM 720 C C . SER A 1 90 ? -17.032 1.673 -5.357 1.00 93.12 90 SER A C 1
ATOM 722 O O . SER A 1 90 ? -16.126 0.875 -5.113 1.00 93.12 90 SER A O 1
ATOM 724 N N . ASP A 1 91 ? -17.988 1.398 -6.246 1.00 92.12 91 ASP A N 1
ATOM 725 C CA . ASP A 1 91 ? -18.069 0.094 -6.909 1.00 92.12 91 ASP A CA 1
ATOM 726 C C . ASP A 1 91 ? -16.841 -0.245 -7.773 1.00 92.12 91 ASP A C 1
ATOM 728 O O . ASP A 1 91 ? -16.370 -1.381 -7.772 1.00 92.12 91 ASP A O 1
ATOM 732 N N . LYS A 1 92 ? -16.284 0.743 -8.478 1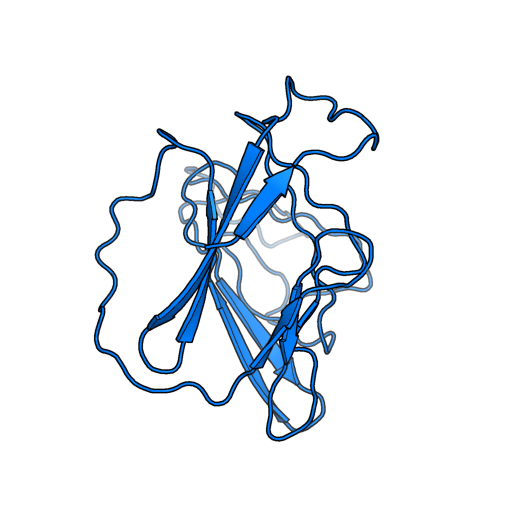.00 92.75 92 LYS A N 1
ATOM 733 C CA . LYS A 1 92 ? -15.177 0.544 -9.433 1.00 92.75 92 LYS A CA 1
ATOM 734 C C . LYS A 1 92 ? -13.940 1.376 -9.120 1.00 92.75 92 LYS A C 1
ATOM 736 O O . LYS A 1 92 ? -13.002 1.395 -9.908 1.00 92.75 92 LYS A O 1
ATOM 741 N N . PHE A 1 93 ? -13.936 2.067 -7.984 1.00 94.00 93 PHE A N 1
ATOM 742 C CA . PHE A 1 93 ? -12.811 2.882 -7.556 1.00 94.00 93 PHE A CA 1
ATOM 743 C C . PHE A 1 93 ? -12.668 2.847 -6.035 1.00 94.00 93 PHE A C 1
ATOM 745 O O . PHE A 1 93 ? -13.572 3.253 -5.296 1.00 94.00 93 PHE A O 1
ATOM 752 N N . LEU A 1 94 ? -11.517 2.354 -5.587 1.00 94.31 94 LEU A N 1
ATOM 753 C CA . LEU A 1 94 ? -11.114 2.281 -4.189 1.00 94.31 94 LEU A CA 1
ATOM 754 C C . LEU A 1 94 ? -9.824 3.084 -4.036 1.00 94.31 94 LEU A C 1
ATOM 756 O O . LEU A 1 94 ? -8.889 2.886 -4.807 1.00 94.31 94 LEU A O 1
ATOM 760 N N . GLN A 1 95 ? -9.754 3.955 -3.033 1.00 93.88 95 GLN A N 1
ATOM 761 C CA . GLN A 1 95 ? -8.544 4.717 -2.737 1.00 93.88 95 GLN A CA 1
ATOM 762 C C . GLN A 1 95 ? -8.266 4.707 -1.243 1.00 93.88 95 GLN A C 1
ATOM 764 O O . GLN A 1 95 ? -9.130 5.048 -0.436 1.00 93.88 95 GLN A O 1
ATOM 769 N N . ILE A 1 96 ? -7.029 4.375 -0.898 1.00 94.31 96 ILE A N 1
ATOM 770 C CA . ILE A 1 96 ? -6.478 4.482 0.445 1.00 94.31 96 ILE A CA 1
ATOM 771 C C . ILE A 1 96 ? -5.078 5.075 0.335 1.00 94.31 96 ILE A C 1
ATOM 773 O O . ILE A 1 96 ? -4.348 4.795 -0.614 1.00 94.31 96 ILE A O 1
ATOM 777 N N . VAL A 1 97 ? -4.710 5.913 1.295 1.00 94.50 97 VAL A N 1
ATOM 778 C CA . VAL A 1 97 ? -3.391 6.545 1.354 1.00 94.50 97 VAL A CA 1
ATOM 779 C C . VAL A 1 97 ? -2.745 6.152 2.665 1.00 94.50 97 VAL A C 1
ATOM 781 O O . VAL A 1 97 ? -3.427 6.010 3.677 1.00 94.50 97 VAL A O 1
ATOM 784 N N . THR A 1 98 ? -1.430 5.982 2.647 1.00 95.50 98 THR A N 1
ATOM 785 C CA . THR A 1 98 ? -0.649 5.706 3.845 1.00 95.50 98 THR A CA 1
ATOM 786 C C . THR A 1 98 ? 0.608 6.559 3.858 1.00 95.50 98 THR A C 1
ATOM 788 O O . THR A 1 98 ? 1.252 6.749 2.824 1.00 95.50 98 THR A O 1
ATOM 791 N N . LYS A 1 99 ? 0.964 7.085 5.029 1.00 95.44 99 LYS A N 1
ATOM 792 C CA . LYS A 1 99 ? 2.259 7.721 5.253 1.00 95.44 99 LYS A CA 1
ATOM 793 C C . LYS A 1 99 ? 3.268 6.665 5.698 1.00 95.44 99 LYS A C 1
ATOM 795 O O . LYS A 1 99 ? 3.076 6.018 6.725 1.00 95.44 99 LYS A O 1
ATOM 800 N N . LEU A 1 100 ? 4.359 6.529 4.948 1.00 96.00 100 LEU A N 1
ATOM 801 C CA . LEU A 1 100 ? 5.439 5.600 5.279 1.00 96.00 100 LEU A CA 1
ATOM 802 C C . LEU A 1 100 ? 6.336 6.154 6.406 1.00 96.00 100 LEU A C 1
ATOM 804 O O . LEU A 1 100 ? 6.566 7.366 6.464 1.00 96.00 100 LEU A O 1
ATOM 808 N N . PRO A 1 101 ? 6.895 5.291 7.279 1.00 95.94 101 PRO A N 1
ATOM 809 C CA . PRO A 1 101 ? 7.821 5.714 8.334 1.00 95.94 101 PRO A CA 1
ATOM 810 C C . PRO A 1 101 ? 9.229 6.061 7.827 1.00 95.94 101 PRO A C 1
ATOM 812 O O . PRO A 1 101 ? 10.006 6.674 8.558 1.00 95.94 101 PRO A O 1
ATOM 815 N N . SER A 1 102 ? 9.586 5.650 6.608 1.00 96.88 102 SER A N 1
ATOM 816 C CA . SER A 1 102 ? 10.858 5.974 5.958 1.00 96.88 102 SER A CA 1
ATOM 817 C C . SER A 1 102 ? 10.709 5.964 4.433 1.00 96.88 102 SER A C 1
ATOM 819 O O . SER A 1 102 ? 9.710 5.484 3.897 1.00 96.88 102 SER A O 1
ATOM 821 N N . ASP A 1 103 ? 11.729 6.461 3.732 1.00 96.38 103 ASP A N 1
ATOM 822 C CA . ASP A 1 103 ? 11.820 6.444 2.268 1.00 96.38 103 ASP A CA 1
ATOM 823 C C . ASP A 1 103 ? 12.435 5.142 1.711 1.00 96.38 103 ASP A C 1
ATOM 825 O O . ASP A 1 103 ? 12.680 5.019 0.511 1.00 96.38 103 ASP A O 1
ATOM 829 N N . ARG A 1 104 ? 12.740 4.163 2.571 1.00 97.44 104 ARG A N 1
ATOM 830 C CA . ARG A 1 104 ? 13.447 2.925 2.211 1.00 97.44 104 ARG A CA 1
ATOM 831 C C . ARG A 1 104 ? 12.443 1.826 1.884 1.00 97.44 104 ARG A C 1
ATOM 833 O O . ARG A 1 104 ? 12.318 0.859 2.633 1.00 97.44 104 ARG A O 1
ATOM 840 N N . MET A 1 105 ? 11.705 2.023 0.796 1.00 97.75 105 MET A N 1
ATOM 841 C CA . MET A 1 105 ? 10.664 1.110 0.324 1.00 97.75 105 MET A CA 1
ATOM 842 C C . MET A 1 105 ? 11.158 0.237 -0.836 1.00 97.75 105 MET A C 1
ATOM 844 O O . MET A 1 105 ? 11.860 0.713 -1.730 1.00 97.75 105 MET A O 1
ATOM 848 N N . TYR A 1 106 ? 10.738 -1.027 -0.829 1.00 97.94 106 TYR A N 1
ATOM 849 C CA . TYR A 1 106 ? 11.109 -2.076 -1.777 1.00 97.94 106 TYR A CA 1
ATOM 850 C C . TYR A 1 106 ? 9.884 -2.925 -2.141 1.00 97.94 106 T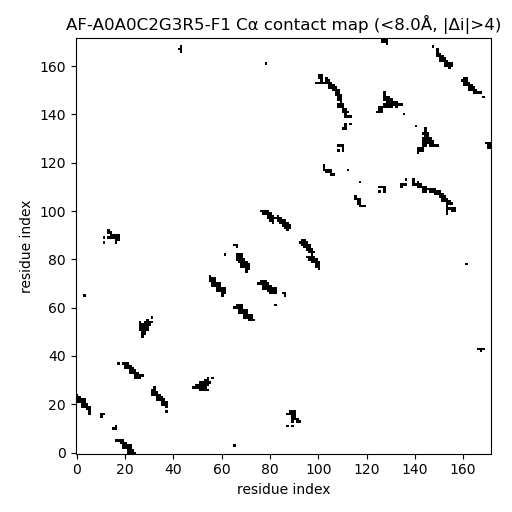YR A C 1
ATOM 852 O O . TYR A 1 106 ? 9.002 -3.104 -1.303 1.00 97.94 106 TYR A O 1
ATOM 860 N N . GLY A 1 107 ? 9.837 -3.499 -3.344 1.00 96.62 107 GLY A N 1
ATOM 861 C CA . GLY A 1 107 ? 8.735 -4.364 -3.795 1.00 96.62 107 GLY A CA 1
ATOM 862 C C . GLY A 1 107 ? 7.855 -3.699 -4.850 1.00 96.62 107 GLY A C 1
ATOM 863 O O . GLY A 1 107 ? 8.359 -2.887 -5.621 1.00 96.62 107 GLY A O 1
ATOM 864 N N . TRP A 1 108 ? 6.564 -4.042 -4.856 1.00 94.94 108 TRP A N 1
ATOM 865 C CA . TRP A 1 108 ? 5.618 -3.898 -5.974 1.00 94.94 108 TRP A CA 1
ATOM 866 C C . TRP A 1 108 ? 6.034 -4.704 -7.207 1.00 94.94 108 TRP A C 1
ATOM 868 O O . TRP A 1 108 ? 7.176 -5.152 -7.319 1.00 94.94 108 TRP A O 1
ATOM 878 N N . GLY A 1 109 ? 5.093 -4.916 -8.121 1.00 90.81 109 GLY A N 1
ATOM 879 C CA . GLY A 1 109 ? 5.384 -5.525 -9.409 1.00 90.81 109 GLY A CA 1
ATOM 880 C C . GLY A 1 109 ? 4.156 -6.114 -10.101 1.00 90.81 109 GLY A C 1
ATOM 881 O O . GLY A 1 109 ? 3.076 -6.168 -9.521 1.00 90.81 109 GLY A O 1
ATOM 882 N N . GLU A 1 110 ? 4.297 -6.600 -11.329 1.00 96.44 110 GLU A N 1
ATOM 883 C CA . GLU A 1 110 ? 5.544 -6.640 -12.104 1.00 96.44 110 GLU A CA 1
ATOM 884 C C . GLU A 1 110 ? 5.718 -5.398 -12.998 1.00 96.44 110 GLU A C 1
ATOM 886 O O . GLU A 1 110 ? 4.875 -5.100 -13.846 1.00 96.44 110 GLU A O 1
ATOM 891 N N . ASN A 1 111 ? 6.835 -4.688 -12.812 1.00 96.62 111 ASN A N 1
ATOM 892 C CA . ASN A 1 111 ? 7.263 -3.521 -13.586 1.00 96.62 111 ASN A CA 1
ATOM 893 C C . ASN A 1 111 ? 8.804 -3.489 -13.637 1.00 96.62 111 ASN A C 1
ATOM 895 O O . ASN A 1 111 ? 9.469 -4.105 -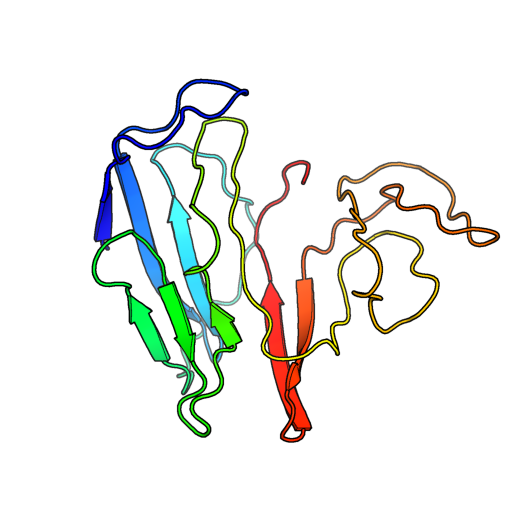12.797 1.00 96.62 111 ASN A O 1
ATOM 899 N N . VAL A 1 112 ? 9.395 -2.732 -14.568 1.00 96.38 112 VAL A N 1
ATOM 900 C CA . VAL A 1 112 ? 10.852 -2.515 -14.590 1.00 96.38 112 VAL A CA 1
ATOM 901 C C . VAL A 1 112 ? 11.231 -1.388 -13.627 1.00 96.38 112 VAL A C 1
ATOM 903 O O . VAL A 1 112 ? 11.032 -0.209 -13.911 1.00 96.38 112 VAL A O 1
ATOM 906 N N . HIS A 1 113 ? 11.812 -1.737 -12.479 1.00 95.12 113 HIS A N 1
ATOM 907 C CA . HIS A 1 113 ? 12.341 -0.756 -11.528 1.00 95.12 113 HIS A CA 1
ATOM 908 C C . HIS A 1 113 ? 13.826 -0.459 -11.825 1.00 95.12 113 HIS A C 1
ATOM 910 O O . HIS A 1 113 ? 14.636 -1.386 -11.777 1.00 95.12 113 HIS A O 1
ATOM 916 N N . PRO A 1 114 ? 14.233 0.808 -12.067 1.00 93.00 114 PRO A N 1
ATOM 917 C CA . PRO A 1 114 ? 15.643 1.150 -12.318 1.00 93.00 114 PRO A CA 1
ATOM 918 C C . PRO A 1 114 ? 16.570 0.866 -11.130 1.00 93.00 114 PRO A C 1
ATOM 920 O O . PRO A 1 114 ? 17.767 0.643 -11.292 1.00 93.00 114 PRO A O 1
ATOM 923 N N . THR A 1 115 ? 16.019 0.907 -9.918 1.00 94.12 115 THR A N 1
ATOM 924 C CA . THR A 1 115 ? 16.719 0.636 -8.664 1.00 94.12 115 THR A CA 1
ATOM 925 C C . THR A 1 115 ? 15.836 -0.202 -7.756 1.00 94.12 115 THR A C 1
ATOM 927 O O . THR A 1 115 ? 14.614 -0.092 -7.795 1.00 94.12 115 THR A O 1
ATOM 930 N N . LEU A 1 116 ? 16.452 -1.001 -6.881 1.00 95.38 116 LEU A N 1
ATOM 931 C CA . LEU A 1 116 ? 15.709 -1.822 -5.922 1.00 95.38 116 LEU A CA 1
ATOM 932 C C . LEU A 1 116 ? 14.919 -0.962 -4.916 1.00 95.38 116 LEU A C 1
ATOM 934 O O . LEU A 1 116 ? 13.767 -1.265 -4.618 1.00 95.38 116 LEU A O 1
ATOM 938 N N . LYS A 1 117 ? 15.535 0.116 -4.402 1.00 96.88 117 LYS A N 1
ATOM 939 C CA . LYS A 1 117 ? 14.863 1.127 -3.568 1.00 96.88 117 LYS A CA 1
ATOM 940 C C . LYS A 1 117 ? 14.019 2.036 -4.465 1.00 96.88 117 LYS A C 1
ATOM 942 O O . LYS A 1 117 ? 14.554 2.600 -5.421 1.00 96.88 117 LYS A O 1
ATOM 947 N N . HIS A 1 118 ? 12.752 2.238 -4.109 1.00 96.31 118 HIS A N 1
ATOM 948 C CA . HIS A 1 118 ? 11.869 3.197 -4.780 1.00 96.31 118 HIS A CA 1
ATOM 949 C C . HIS A 1 118 ? 12.332 4.645 -4.582 1.00 96.31 118 HIS A C 1
ATOM 951 O O . HIS A 1 118 ? 12.786 5.034 -3.503 1.00 96.31 118 HIS A O 1
ATOM 957 N N . ASN A 1 119 ? 12.206 5.461 -5.630 1.00 94.75 119 ASN A N 1
ATOM 958 C CA . ASN A 1 119 ? 12.573 6.873 -5.590 1.00 94.75 119 ASN A CA 1
ATOM 959 C C . ASN A 1 119 ? 11.356 7.760 -5.279 1.00 94.75 119 ASN A C 1
ATOM 961 O O . ASN A 1 119 ? 10.496 7.958 -6.133 1.00 94.75 119 ASN A O 1
ATOM 965 N N . PHE A 1 120 ? 11.333 8.349 -4.082 1.00 94.62 120 PHE A N 1
ATOM 966 C CA . PHE A 1 120 ? 10.270 9.253 -3.629 1.00 94.62 120 PHE A CA 1
ATOM 967 C C . PHE A 1 120 ? 10.502 10.737 -3.947 1.00 94.62 120 PHE A C 1
ATOM 969 O O . PHE A 1 120 ? 9.634 11.554 -3.654 1.00 94.62 120 PHE A O 1
ATOM 976 N N . THR A 1 121 ? 11.634 11.123 -4.551 1.00 94.69 121 THR A N 1
ATOM 977 C CA . THR A 1 121 ? 11.825 12.519 -4.998 1.00 94.69 121 THR A CA 1
ATOM 978 C C . THR A 1 121 ? 10.982 12.849 -6.230 1.00 94.69 121 THR A C 1
ATOM 980 O O . THR A 1 121 ? 10.779 14.020 -6.548 1.00 94.69 121 THR A O 1
ATOM 983 N N . ARG A 1 122 ? 10.457 11.819 -6.905 1.00 90.19 122 ARG A N 1
ATOM 984 C CA . ARG A 1 122 ? 9.573 11.919 -8.063 1.00 90.19 122 ARG A CA 1
ATOM 985 C C . ARG A 1 122 ? 8.222 11.278 -7.757 1.00 90.19 122 ARG A C 1
ATOM 987 O O . ARG A 1 122 ? 8.158 10.124 -7.340 1.00 90.19 122 ARG A O 1
ATOM 994 N N . TYR A 1 123 ? 7.142 11.989 -8.071 1.00 93.25 123 TYR A N 1
ATOM 995 C CA . TYR A 1 123 ? 5.795 11.419 -8.087 1.00 93.25 123 TYR A CA 1
ATOM 996 C C . TYR A 1 123 ? 5.685 10.395 -9.221 1.00 93.25 123 TYR A C 1
ATOM 998 O O . TYR A 1 123 ? 5.674 10.762 -10.397 1.00 93.25 123 TYR A O 1
ATOM 1006 N N . THR A 1 124 ? 5.661 9.112 -8.859 1.00 94.56 124 THR A N 1
ATOM 1007 C CA . THR A 1 124 ? 5.695 7.983 -9.798 1.00 94.56 124 THR A CA 1
ATOM 1008 C C . THR A 1 124 ? 4.509 7.063 -9.540 1.00 94.56 124 THR A C 1
ATOM 1010 O O . THR A 1 124 ? 4.178 6.786 -8.388 1.00 94.56 124 THR A O 1
ATOM 1013 N N . THR A 1 125 ? 3.887 6.581 -10.613 1.00 95.94 125 THR A N 1
ATOM 1014 C CA . THR A 1 125 ? 2.763 5.642 -10.568 1.00 95.94 125 THR A CA 1
ATOM 1015 C C . THR A 1 125 ? 3.175 4.344 -11.242 1.00 95.94 125 THR A C 1
ATOM 1017 O O . THR A 1 125 ? 3.633 4.369 -12.384 1.00 95.94 125 THR A O 1
ATOM 1020 N N . TRP A 1 126 ? 2.989 3.230 -10.540 1.00 96.19 126 TRP A N 1
ATOM 1021 C CA . TRP A 1 126 ? 3.278 1.882 -11.018 1.00 96.19 126 TRP A CA 1
ATOM 1022 C C . TRP A 1 126 ? 1.958 1.138 -11.182 1.00 96.19 126 TRP A C 1
ATOM 1024 O O . TRP A 1 126 ? 1.342 0.759 -10.189 1.00 96.19 126 TRP A O 1
ATOM 1034 N N . ALA A 1 127 ? 1.501 0.996 -12.425 1.00 96.06 127 ALA A N 1
ATOM 1035 C CA . ALA A 1 127 ? 0.272 0.267 -12.710 1.00 96.06 127 ALA A CA 1
ATOM 1036 C C . ALA A 1 127 ? 0.507 -1.238 -12.541 1.00 96.06 127 ALA A C 1
ATOM 1038 O O . ALA A 1 127 ? 1.558 -1.756 -12.928 1.00 96.06 127 ALA A O 1
ATOM 1039 N N . MET A 1 128 ? -0.487 -1.945 -12.014 1.00 97.44 128 MET A N 1
ATOM 1040 C CA . MET A 1 128 ? -0.462 -3.385 -11.794 1.00 97.44 128 MET A CA 1
ATOM 1041 C C . MET A 1 128 ? -1.688 -4.035 -12.434 1.00 97.44 128 MET A C 1
ATOM 1043 O O . MET A 1 128 ? -2.810 -3.967 -11.928 1.00 97.44 128 MET A O 1
ATOM 1047 N N . PHE A 1 129 ? -1.455 -4.711 -13.555 1.00 97.94 129 PHE A N 1
ATOM 1048 C CA . PHE A 1 129 ? -2.429 -5.577 -14.208 1.00 97.94 129 PHE A CA 1
ATOM 1049 C C . PHE A 1 129 ? -1.689 -6.541 -15.136 1.00 97.94 129 PHE A C 1
ATOM 1051 O O . PHE A 1 129 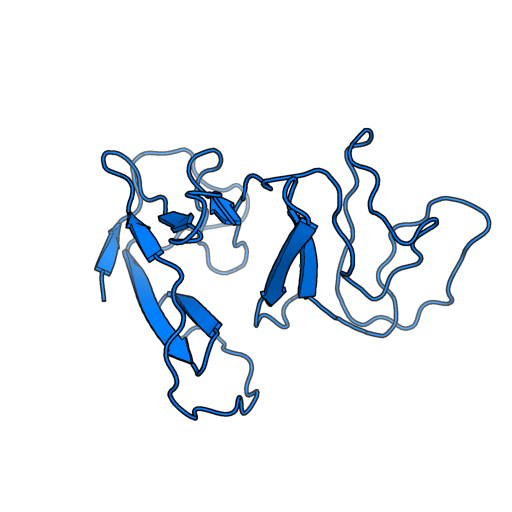? -0.843 -6.097 -15.905 1.00 97.94 129 PHE A O 1
ATOM 1058 N N . ALA A 1 130 ? -1.973 -7.840 -15.073 1.00 97.75 130 ALA A N 1
ATOM 1059 C CA . ALA A 1 130 ? -1.243 -8.820 -15.874 1.00 97.75 130 ALA A CA 1
ATOM 1060 C C . ALA A 1 130 ? -1.407 -8.526 -17.376 1.00 97.75 130 ALA A C 1
ATOM 1062 O O . ALA A 1 130 ? -2.527 -8.465 -17.889 1.00 97.75 130 ALA A O 1
ATOM 1063 N N . ARG A 1 131 ? -0.288 -8.318 -18.071 1.00 97.69 131 ARG A N 1
ATOM 1064 C CA . ARG A 1 131 ? -0.231 -7.965 -19.489 1.00 97.69 131 ARG A CA 1
ATOM 1065 C C . ARG A 1 131 ? 1.002 -8.581 -20.139 1.00 97.69 131 ARG A C 1
ATOM 1067 O O . ARG A 1 131 ? 2.099 -8.501 -19.603 1.00 97.69 131 ARG A O 1
ATOM 1074 N N . ASP A 1 132 ? 0.812 -9.142 -21.328 1.00 97.62 132 ASP A N 1
ATOM 1075 C CA . ASP A 1 132 ? 1.920 -9.548 -22.189 1.00 97.62 132 ASP A CA 1
ATOM 1076 C C . ASP A 1 132 ? 2.597 -8.298 -22.776 1.00 97.62 132 ASP A C 1
ATOM 1078 O O . ASP 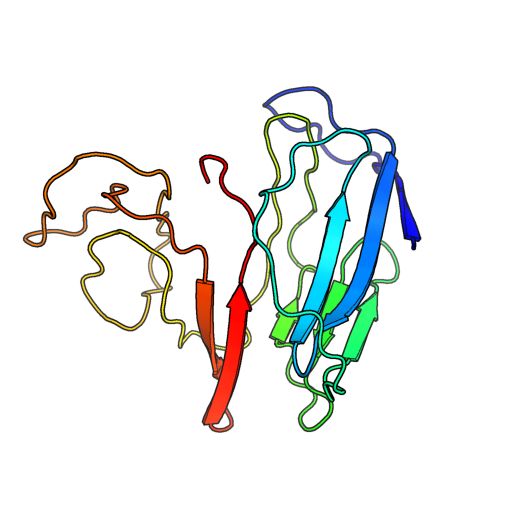A 1 132 ? 2.077 -7.659 -23.693 1.00 97.62 132 ASP A O 1
ATOM 1082 N N . GLU A 1 133 ? 3.704 -7.893 -22.159 1.00 96.25 133 GLU A N 1
ATOM 1083 C CA . GLU A 1 133 ? 4.546 -6.770 -22.565 1.00 96.25 133 GLU A CA 1
ATOM 1084 C C . GLU A 1 133 ? 5.995 -7.093 -22.214 1.00 96.25 133 GLU A C 1
ATOM 1086 O O . GLU A 1 133 ? 6.293 -7.518 -21.101 1.00 96.25 133 GLU A O 1
ATOM 1091 N N . TRP A 1 134 ? 6.905 -6.863 -23.155 1.00 95.75 134 TRP A N 1
ATOM 1092 C CA . TRP A 1 134 ? 8.331 -7.065 -22.928 1.00 95.75 134 TRP A CA 1
ATOM 1093 C C . TRP A 1 134 ? 8.910 -5.997 -21.977 1.00 95.75 134 TRP A C 1
ATOM 1095 O O . TRP A 1 134 ? 8.520 -4.827 -22.043 1.00 95.75 134 TRP A O 1
ATOM 1105 N N . PRO A 1 135 ? 9.858 -6.358 -21.095 1.00 95.62 135 PRO A N 1
ATOM 1106 C CA . PRO A 1 135 ? 10.459 -5.405 -20.171 1.00 95.62 135 PRO A CA 1
ATOM 1107 C C . PRO A 1 135 ? 11.396 -4.439 -20.907 1.00 95.62 135 PRO A C 1
ATOM 1109 O O . PRO A 1 135 ? 12.345 -4.861 -21.565 1.00 95.62 135 PRO A O 1
ATOM 1112 N N . TYR A 1 136 ? 11.173 -3.135 -20.738 1.00 93.56 136 TYR A N 1
ATOM 1113 C CA . TYR A 1 136 ? 12.035 -2.080 -21.271 1.00 93.56 136 TYR A CA 1
ATOM 1114 C C . TYR A 1 136 ? 12.791 -1.373 -20.143 1.00 93.56 136 TYR A C 1
ATOM 1116 O O . TYR A 1 136 ? 12.179 -0.812 -19.237 1.00 93.56 136 TYR A O 1
ATOM 1124 N N . SER A 1 137 ? 14.126 -1.403 -20.194 1.00 92.50 137 SER A N 1
ATOM 1125 C CA . SER A 1 137 ? 15.000 -0.890 -19.127 1.00 92.50 137 SER A CA 1
ATOM 1126 C C . SER A 1 137 ? 15.925 0.255 -19.549 1.00 92.50 137 SER A C 1
ATOM 1128 O O . SER A 1 137 ? 16.755 0.679 -18.749 1.00 92.50 137 SER A O 1
ATOM 1130 N N . GLU A 1 138 ? 15.832 0.751 -20.787 1.00 92.12 138 GLU A N 1
ATOM 1131 C CA . GLU A 1 138 ? 16.711 1.836 -21.264 1.00 92.12 138 GLU A CA 1
ATOM 1132 C C . GLU A 1 138 ? 16.304 3.212 -20.709 1.00 92.12 138 GLU A C 1
ATOM 1134 O O . GLU A 1 138 ? 17.133 4.112 -20.589 1.00 92.12 138 GLU A O 1
ATOM 1139 N N . ALA A 1 139 ? 15.033 3.378 -20.336 1.00 90.69 139 ALA A N 1
ATOM 1140 C CA . ALA A 1 139 ? 14.518 4.567 -19.666 1.00 90.69 139 ALA A CA 1
ATOM 1141 C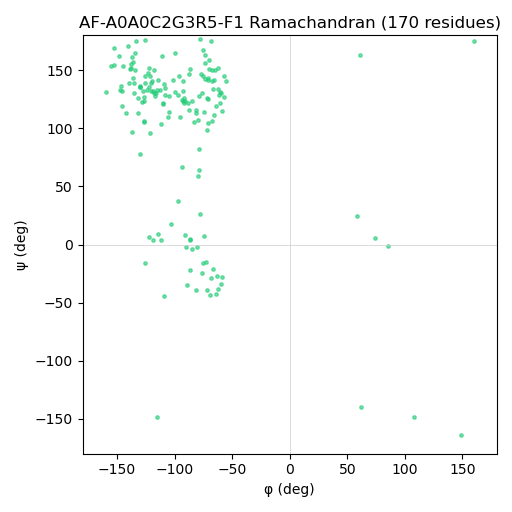 C . ALA A 1 139 ? 13.503 4.179 -18.584 1.00 90.69 139 ALA A C 1
ATOM 1143 O O . ALA A 1 139 ? 13.086 3.025 -18.490 1.00 90.69 139 ALA A O 1
ATOM 1144 N N . LEU A 1 140 ? 13.088 5.151 -17.763 1.00 91.69 140 LEU A N 1
ATOM 1145 C CA . LEU A 1 140 ? 12.004 4.921 -16.811 1.00 91.69 140 LEU A CA 1
ATOM 1146 C C . LEU A 1 140 ? 10.697 4.679 -17.574 1.00 91.69 140 LEU A C 1
ATOM 1148 O O . LEU A 1 140 ? 10.131 5.614 -18.143 1.00 91.69 140 LEU A O 1
ATOM 1152 N N . ASP A 1 141 ? 10.213 3.447 -17.503 1.00 92.75 141 ASP A N 1
ATOM 1153 C CA . ASP A 1 141 ? 8.928 3.017 -18.032 1.00 92.75 141 ASP A CA 1
ATOM 1154 C C . ASP A 1 141 ? 8.154 2.289 -16.925 1.00 92.75 141 ASP A C 1
ATOM 1156 O O . ASP A 1 141 ? 8.653 1.341 -16.319 1.00 92.75 141 ASP A O 1
ATOM 1160 N N . THR A 1 142 ? 6.951 2.774 -16.614 1.00 94.19 142 THR A N 1
ATOM 1161 C CA . THR A 1 142 ? 6.130 2.278 -15.498 1.00 94.19 142 THR A CA 1
ATOM 1162 C C . THR A 1 142 ? 4.985 1.369 -15.946 1.00 94.19 142 THR A C 1
ATOM 1164 O O . THR A 1 142 ? 4.041 1.137 -15.185 1.00 94.19 142 THR A O 1
ATOM 1167 N N . LYS A 1 143 ? 5.054 0.844 -17.177 1.00 94.56 143 LYS A N 1
ATOM 1168 C CA . LYS A 1 143 ? 4.105 -0.149 -17.696 1.00 94.56 143 LYS A CA 1
ATOM 1169 C C . LYS A 1 143 ? 4.014 -1.373 -16.794 1.00 94.56 143 LYS A C 1
ATOM 1171 O O . LYS A 1 143 ? 5.020 -1.873 -16.290 1.00 94.56 143 LYS A O 1
ATOM 1176 N N . ASN A 1 144 ? 2.794 -1.867 -16.646 1.00 96.81 144 ASN A N 1
ATOM 1177 C CA . ASN A 1 144 ? 2.500 -3.185 -16.105 1.00 96.81 144 ASN A CA 1
ATOM 1178 C C . ASN A 1 144 ? 2.984 -4.288 -17.058 1.00 96.81 144 ASN A C 1
ATOM 1180 O O . ASN A 1 144 ? 2.837 -4.162 -18.278 1.00 96.81 144 ASN A O 1
ATOM 1184 N N . LEU A 1 145 ? 3.534 -5.354 -16.480 1.00 97.12 145 LEU A N 1
ATOM 1185 C CA . LEU A 1 145 ? 4.058 -6.524 -17.185 1.00 97.12 145 LEU A CA 1
ATOM 1186 C C . LEU A 1 145 ? 3.228 -7.776 -16.840 1.00 97.12 145 LEU A C 1
ATOM 1188 O O . LEU A 1 145 ? 2.022 -7.688 -16.603 1.00 97.12 145 LEU A O 1
ATOM 1192 N N . TYR A 1 146 ? 3.858 -8.949 -16.832 1.00 97.69 146 TYR A N 1
ATOM 1193 C CA . TYR A 1 146 ? 3.194 -10.248 -16.789 1.00 97.69 146 TYR A CA 1
ATOM 1194 C C . TYR A 1 146 ? 2.504 -10.539 -15.448 1.00 97.69 146 TYR A C 1
ATOM 1196 O O . TYR A 1 146 ? 1.384 -11.051 -15.425 1.00 97.69 146 TYR A O 1
ATOM 1204 N N . GLY A 1 147 ? 3.165 -10.226 -14.332 1.00 97.06 147 GLY A N 1
ATOM 1205 C CA . GLY A 1 147 ? 2.702 -10.510 -12.976 1.00 97.06 147 GLY A CA 1
ATOM 1206 C C . GLY A 1 147 ? 2.048 -9.332 -12.248 1.00 97.06 147 GLY A C 1
ATOM 1207 O O . GLY A 1 147 ? 2.196 -8.165 -12.606 1.00 97.06 147 GLY A O 1
ATOM 1208 N N . VAL A 1 148 ? 1.346 -9.651 -11.155 1.00 97.75 148 VAL A N 1
ATOM 1209 C CA . VAL A 1 148 ? 0.779 -8.675 -10.210 1.00 97.75 148 VAL A CA 1
ATOM 1210 C C . VAL A 1 148 ? 1.147 -9.090 -8.786 1.00 97.75 148 VAL A C 1
ATOM 1212 O O . VAL A 1 148 ? 0.686 -10.110 -8.276 1.00 97.75 148 VAL A O 1
ATOM 1215 N N . HIS A 1 149 ? 1.983 -8.281 -8.140 1.00 96.94 149 HIS A N 1
ATOM 1216 C CA . HIS A 1 149 ? 2.558 -8.508 -6.818 1.00 96.94 149 HIS A CA 1
ATOM 1217 C C . HIS A 1 149 ? 2.370 -7.262 -5.935 1.00 96.94 149 HIS A C 1
ATOM 1219 O O . HIS A 1 149 ? 3.315 -6.497 -5.721 1.00 96.94 149 HIS A O 1
ATOM 1225 N N . PRO A 1 150 ? 1.163 -7.050 -5.379 1.00 96.88 150 PRO A N 1
ATOM 1226 C CA . PRO A 1 150 ? 0.837 -5.895 -4.544 1.00 96.88 150 PRO A CA 1
ATOM 1227 C C . PRO A 1 150 ? 1.362 -6.076 -3.110 1.00 96.88 150 PRO A C 1
ATOM 1229 O O . PRO A 1 150 ? 0.619 -6.108 -2.126 1.00 96.88 150 PRO A O 1
ATOM 1232 N N . PHE A 1 151 ? 2.676 -6.243 -3.001 1.00 97.50 151 PHE A N 1
ATOM 1233 C CA . PHE A 1 151 ? 3.415 -6.386 -1.757 1.00 97.50 151 PHE A CA 1
ATOM 1234 C C . PHE A 1 151 ? 4.594 -5.424 -1.744 1.00 97.50 151 PHE A C 1
ATOM 1236 O O . PHE A 1 151 ? 5.328 -5.331 -2.726 1.00 97.50 151 PHE A O 1
ATOM 1243 N N . TYR A 1 152 ? 4.819 -4.751 -0.623 1.00 97.81 152 TYR A N 1
ATOM 1244 C CA . TYR A 1 152 ? 6.030 -3.968 -0.408 1.00 97.81 152 TYR A CA 1
ATOM 1245 C C . TYR A 1 152 ? 6.589 -4.164 0.994 1.00 97.81 152 TYR A C 1
ATOM 1247 O O . TYR A 1 152 ? 5.888 -4.578 1.915 1.00 97.81 152 TYR A O 1
ATOM 1255 N N . MET A 1 153 ? 7.862 -3.820 1.152 1.00 98.12 153 MET A N 1
ATOM 1256 C CA . MET A 1 153 ? 8.589 -3.811 2.412 1.00 98.12 153 MET A CA 1
ATOM 1257 C C . MET A 1 153 ? 9.209 -2.436 2.644 1.00 98.12 153 MET A C 1
ATOM 1259 O O . MET A 1 153 ? 9.652 -1.785 1.699 1.00 98.12 153 MET A O 1
ATOM 1263 N N . VAL A 1 154 ? 9.270 -2.007 3.902 1.00 98.06 154 VAL A N 1
ATOM 1264 C CA . VAL A 1 154 ? 9.934 -0.764 4.307 1.00 98.06 154 VAL A CA 1
ATOM 1265 C C . VAL A 1 154 ? 10.928 -1.043 5.425 1.00 98.06 154 VAL A C 1
ATOM 1267 O O . VAL A 1 154 ? 10.587 -1.697 6.412 1.00 98.06 154 VAL A O 1
ATOM 1270 N N . LEU A 1 155 ? 12.145 -0.511 5.277 1.00 97.75 155 LEU A N 1
ATOM 1271 C CA . LEU A 1 155 ? 13.162 -0.510 6.328 1.00 97.75 155 LEU A CA 1
ATOM 1272 C C . LEU A 1 155 ? 13.000 0.730 7.217 1.00 97.75 155 LEU A C 1
ATOM 1274 O O . LEU A 1 155 ? 13.178 1.864 6.769 1.00 97.75 155 LEU A O 1
ATOM 1278 N N . GLU A 1 156 ? 12.675 0.521 8.484 1.00 96.12 156 GLU A N 1
ATOM 1279 C CA . GLU A 1 156 ? 12.476 1.560 9.493 1.00 96.12 156 GLU A CA 1
ATOM 1280 C C . GLU A 1 156 ? 13.807 2.247 9.876 1.00 96.12 156 GLU A C 1
ATOM 1282 O O . GLU A 1 156 ? 14.892 1.695 9.654 1.00 96.12 156 GLU A O 1
ATOM 1287 N N . PRO A 1 157 ? 13.770 3.470 10.445 1.00 93.81 157 PRO A N 1
ATOM 1288 C CA . PRO A 1 157 ? 14.982 4.191 10.843 1.00 93.81 157 PRO A CA 1
ATOM 1289 C C . PRO A 1 157 ? 15.866 3.454 11.861 1.00 93.81 157 PRO A C 1
ATOM 1291 O O . PRO A 1 157 ? 17.076 3.658 11.856 1.00 93.81 157 PRO A O 1
ATOM 1294 N N . ASP A 1 158 ? 15.279 2.592 12.696 1.00 93.94 158 ASP A N 1
ATOM 1295 C CA . ASP A 1 158 ? 15.964 1.794 13.722 1.00 93.94 158 ASP A CA 1
ATOM 1296 C C . ASP A 1 158 ? 16.517 0.452 13.197 1.00 93.94 158 ASP A C 1
ATOM 1298 O O . ASP A 1 158 ? 17.031 -0.352 13.972 1.00 93.94 158 ASP A O 1
ATOM 1302 N N . GLY A 1 159 ? 16.408 0.197 11.888 1.00 93.88 159 GLY A N 1
ATOM 1303 C CA . GLY A 1 159 ? 16.879 -1.029 11.242 1.00 93.88 159 GLY A CA 1
ATOM 1304 C C . GLY A 1 159 ? 15.885 -2.194 11.272 1.00 93.88 159 GLY A C 1
ATOM 1305 O O . GLY A 1 159 ? 16.180 -3.246 10.705 1.00 93.88 159 GLY A O 1
ATOM 1306 N N . LYS A 1 160 ? 14.702 -2.032 11.881 1.00 94.75 160 LYS A N 1
ATOM 1307 C CA . LYS A 1 160 ? 13.606 -3.006 11.753 1.00 94.75 160 LYS A CA 1
ATOM 1308 C C . LYS A 1 160 ? 12.931 -2.885 10.391 1.00 94.75 160 LYS A C 1
ATOM 1310 O O . LYS A 1 160 ? 13.139 -1.921 9.662 1.00 94.75 160 LYS A O 1
ATOM 1315 N N . ALA A 1 161 ? 12.100 -3.859 10.041 1.00 95.69 161 ALA A N 1
ATOM 1316 C CA . ALA A 1 161 ? 11.336 -3.829 8.802 1.00 95.69 161 ALA A CA 1
ATOM 1317 C C . ALA A 1 161 ? 9.902 -4.313 9.013 1.00 95.69 161 ALA A C 1
ATOM 1319 O O . ALA A 1 161 ? 9.611 -5.100 9.920 1.00 95.69 161 ALA A O 1
ATOM 1320 N N . HIS A 1 162 ? 9.012 -3.863 8.137 1.00 95.44 162 HIS A N 1
ATOM 1321 C CA . HIS A 1 162 ? 7.661 -4.394 8.006 1.00 95.44 162 HIS A CA 1
ATOM 1322 C C . HIS A 1 162 ? 7.307 -4.560 6.529 1.00 95.44 162 HIS A C 1
ATOM 1324 O O . HIS A 1 162 ? 7.893 -3.912 5.659 1.00 95.44 162 HIS A O 1
ATOM 1330 N N . GLY A 1 163 ? 6.350 -5.446 6.261 1.00 96.12 163 GLY A N 1
ATOM 1331 C CA . GLY A 1 163 ? 5.803 -5.678 4.931 1.00 96.12 163 GLY A CA 1
ATOM 1332 C C . GLY A 1 163 ? 4.296 -5.471 4.920 1.00 96.12 163 GLY A C 1
ATOM 1333 O O . GLY A 1 163 ? 3.622 -5.741 5.914 1.00 96.12 163 GLY A O 1
ATOM 1334 N N . VAL A 1 164 ? 3.775 -5.005 3.792 1.00 96.50 164 VAL A N 1
ATOM 1335 C CA . VAL A 1 164 ? 2.344 -4.808 3.563 1.00 96.50 164 VAL A CA 1
ATOM 1336 C C . VAL A 1 164 ? 1.965 -5.542 2.292 1.00 96.50 164 VAL A C 1
ATOM 1338 O O . VAL A 1 164 ? 2.577 -5.342 1.246 1.00 96.50 164 VAL A O 1
ATOM 1341 N N . PHE A 1 165 ? 0.949 -6.393 2.400 1.00 95.38 165 PHE A N 1
ATOM 1342 C CA . PHE A 1 165 ? 0.361 -7.135 1.294 1.00 95.38 165 PHE A CA 1
ATOM 1343 C C . PHE A 1 165 ? -1.092 -6.703 1.109 1.00 95.38 165 PHE A C 1
ATOM 1345 O O . PHE A 1 165 ? -1.859 -6.697 2.074 1.00 95.38 165 PHE A O 1
ATOM 1352 N N . ILE A 1 166 ? -1.474 -6.370 -0.123 1.00 96.31 166 ILE A N 1
ATOM 1353 C CA . ILE A 1 166 ? -2.849 -6.015 -0.478 1.00 96.31 166 ILE A CA 1
ATOM 1354 C C . ILE A 1 166 ? -3.460 -7.185 -1.245 1.00 96.31 166 ILE A C 1
ATOM 1356 O O . ILE A 1 166 ? -3.112 -7.443 -2.393 1.00 96.31 166 ILE A O 1
ATOM 1360 N N . LEU A 1 167 ? -4.411 -7.885 -0.628 1.00 95.12 167 LEU A N 1
ATOM 1361 C CA . LEU A 1 167 ? -5.149 -8.949 -1.304 1.00 95.12 167 LEU A CA 1
ATOM 1362 C C . LEU A 1 167 ? -6.232 -8.349 -2.216 1.00 95.12 167 LEU A C 1
ATOM 1364 O O . LEU A 1 167 ? -7.396 -8.240 -1.835 1.00 95.12 167 LEU A O 1
ATOM 1368 N N . ASN A 1 168 ? -5.830 -7.933 -3.417 1.00 96.06 168 ASN A N 1
ATOM 1369 C CA . ASN A 1 168 ? -6.701 -7.423 -4.474 1.00 96.06 168 ASN A CA 1
ATOM 1370 C C . ASN A 1 168 ? -6.133 -7.835 -5.843 1.00 96.06 168 ASN A C 1
ATOM 1372 O O . ASN A 1 168 ? -4.938 -7.675 -6.082 1.0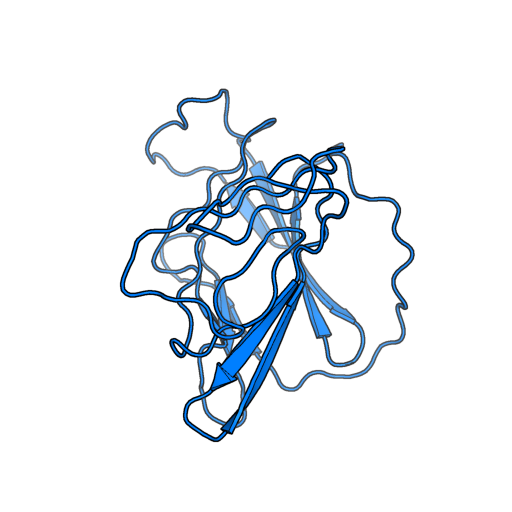0 96.06 168 ASN A O 1
ATOM 1376 N N . SER A 1 169 ? -6.985 -8.375 -6.719 1.00 96.31 169 SER A N 1
ATOM 1377 C CA . SER A 1 169 ? -6.617 -8.822 -8.072 1.00 96.31 169 SER A CA 1
ATOM 1378 C C . SER A 1 169 ? -7.277 -8.012 -9.195 1.00 96.31 169 SER A C 1
ATOM 1380 O O . SER A 1 169 ? -7.228 -8.423 -10.352 1.00 96.31 169 SER A O 1
ATOM 1382 N N . ASN A 1 170 ? -7.944 -6.901 -8.873 1.00 97.31 170 ASN A N 1
ATOM 1383 C CA . ASN A 1 170 ? -8.412 -5.945 -9.876 1.00 97.31 170 ASN A CA 1
ATOM 1384 C C . ASN A 1 170 ? -7.220 -5.148 -10.433 1.00 97.31 170 ASN A C 1
ATOM 1386 O O . ASN A 1 170 ? -6.158 -5.107 -9.812 1.00 97.31 170 ASN A O 1
ATOM 1390 N N . ALA A 1 171 ? -7.411 -4.487 -11.578 1.00 97.00 171 ALA A N 1
ATOM 1391 C CA . ALA A 1 171 ? -6.451 -3.499 -12.069 1.00 97.00 171 ALA A CA 1
ATOM 1392 C C . ALA A 1 171 ? -6.308 -2.357 -11.046 1.00 97.00 171 ALA A C 1
ATOM 1394 O O . ALA A 1 171 ? -7.322 -1.840 -10.565 1.00 97.00 171 ALA A O 1
ATOM 1395 N N . GLN A 1 172 ? -5.068 -1.997 -10.706 1.00 94.56 172 GLN A N 1
ATOM 1396 C CA . GLN A 1 172 ? -4.739 -1.026 -9.655 1.00 94.56 172 GLN A CA 1
ATOM 1397 C C . GLN A 1 172 ? -3.433 -0.282 -9.937 1.00 94.56 172 GLN A C 1
ATOM 1399 O O . GLN A 1 172 ? -2.654 -0.754 -10.796 1.00 94.56 172 GLN A O 1
#

Nearest PDB structures (foldseek):
  3lpo-assembly3_C  TM=8.564E-01  e=5.371E-11  Homo sapiens
  3ctt-assembly1_A  TM=8.658E-01  e=1.434E-10  unclassified
  5nn4-assembly1_A  TM=8.582E-01  e=3.791E-09  Homo sapiens
  7p2z-assembly1_AaA  TM=8.514E-01  e=3.791E-09  Homo sapiens
  5nn5-assembly1_A  TM=8.580E-01  e=5.866E-09  Homo sapiens

Sequence (172 aa):
KITLRKNNGPKNPWGQDYGEIYFKSSFIGKTLNVKIYAENRFEPPLPLPNIPTESSDQLEDGSEFFSFVVKRKSTGTRLFDTSQGGLIYSDKFLQIVTKLPSDRMYGWGENVHPTLKHNFTRYTTWAMFARDEWPYSEALDTKNLYGVHPFYMVLEPDGKAHGVFILNSNAQ

InterPro domains:
  IPR011013 Galactose mutarotase-like domain superfamily [SSF74650] (32-171)
  IPR025887 Glycoside hydrolase family 31, N-terminal domain [PF13802] (100-169)

pLDDT: mean 91.09, std 7.57, range [57.0, 98.12]

Secondary structure (DSSP, 8-state):
-EEEE--S-PPPTTSPBPSEEEEEEEEETTEEEEEEE-TT----------------EEEEE-SSSS-EEEEETTT--EEEE-TTS--EEBSS-EE---B-S-S-EEE--SS--SSSS--TTS---------------SS------S----EEEEE-TTS-EEEEE----S--

Solvent-accessible surface area (backbone atoms only — not comparable to full-atom values): 10682 Å² total; per-residue (Å²): 121,46,83,44,65,64,71,96,63,85,79,66,95,86,60,69,61,52,63,61,38,37,38,42,74,49,64,41,17,69,38,81,45,75,46,79,47,57,87,94,62,94,70,75,94,68,93,70,83,78,58,76,45,77,50,74,60,43,81,45,76,50,90,88,55,89,26,46,33,36,26,36,64,94,77,65,48,48,65,39,29,20,78,87,35,73,73,45,58,34,90,88,50,75,44,80,39,66,50,66,70,49,77,49,32,36,70,56,33,28,54,58,67,98,51,75,59,54,69,81,94,48,99,78,73,73,45,28,40,68,32,98,54,83,88,57,80,92,56,98,42,49,58,37,16,64,43,70,38,61,36,37,36,37,47,39,92,87,73,49,73,52,72,51,74,56,93,69,84,66,80,80

Organism: NCBI:txid51022

Foldseek 3Di:
DDKDADDPDDDDPPDDFDGIWDWDWDAQALDIDIDIGDPPDDFPPDDDRRDDDDHQWDWDADDPAGWIFIARPVPRQTAWTQPVDDFTGDRQDTDTDTDHQDQQKADWDDADDLDRRDDPVDDDDAKEAADDDDHDRPDDDRDHYHHGFQKMKGQHPVRDIDMDGDRDHDTD